Protein AF-A0A1Q7R2K8-F1 (afdb_monomer_lite)

Foldseek 3Di:
DDPPPPDPPWQLPAAKWWFAEFEAADADWDKDWDFCLQFKTKMKHWTQDPPQKIKIKMWIHHNNRTDIWIWTKGDPPPPQKMKIWTFDPPPHTDIDIWIWHDDPQWIKTCDDSGPRTRITTIHGDHPPDDHDRTHMYTYDYD

Structure (mmCIF, N/CA/C/O backbone):
data_AF-A0A1Q7R2K8-F1
#
_entry.id   AF-A0A1Q7R2K8-F1
#
loop_
_atom_site.group_PDB
_atom_site.id
_atom_site.type_symbol
_atom_site.label_atom_id
_atom_site.label_alt_id
_atom_site.label_comp_id
_atom_site.label_asym_id
_atom_site.label_entity_id
_atom_site.label_seq_id
_atom_site.pdbx_PDB_ins_code
_atom_site.Cartn_x
_atom_site.Cartn_y
_atom_site.Cartn_z
_atom_site.occupancy
_atom_site.B_iso_or_equiv
_atom_site.auth_seq_id
_atom_site.auth_comp_id
_atom_site.auth_asym_id
_atom_site.auth_atom_id
_atom_site.pdbx_PDB_model_num
ATOM 1 N N . MET A 1 1 ? -26.546 -3.643 36.847 1.00 35.31 1 MET A N 1
ATOM 2 C CA . MET A 1 1 ? -26.047 -2.825 35.722 1.00 35.31 1 MET A CA 1
ATOM 3 C C . MET A 1 1 ? -24.576 -3.141 35.543 1.00 35.31 1 MET A C 1
ATOM 5 O O . MET A 1 1 ? -23.770 -2.696 36.346 1.00 35.31 1 MET A O 1
ATOM 9 N N . THR A 1 2 ? -24.241 -3.974 34.563 1.00 35.97 2 THR A N 1
ATOM 10 C CA . THR A 1 2 ? -22.846 -4.291 34.239 1.00 35.97 2 THR A CA 1
ATOM 11 C C . THR A 1 2 ? -22.416 -3.350 33.127 1.00 35.97 2 THR A C 1
ATOM 13 O O . THR A 1 2 ? -22.923 -3.440 32.012 1.00 35.97 2 THR A O 1
ATOM 16 N N . PHE A 1 3 ? -21.529 -2.410 33.443 1.00 39.72 3 PHE A N 1
ATOM 17 C CA . PHE A 1 3 ? -20.852 -1.601 32.438 1.00 39.72 3 PHE A CA 1
ATOM 18 C C . PHE A 1 3 ? -19.839 -2.499 31.723 1.00 39.72 3 PHE A C 1
ATOM 20 O O . PHE A 1 3 ? -18.772 -2.788 32.259 1.00 39.72 3 PHE A O 1
ATOM 27 N N . CYS A 1 4 ? -20.177 -2.973 30.523 1.00 42.38 4 CYS A N 1
ATOM 28 C CA . CYS A 1 4 ? -19.186 -3.550 29.625 1.00 42.38 4 CYS A CA 1
ATOM 29 C C . CYS A 1 4 ? -18.298 -2.408 29.129 1.00 42.38 4 CYS A C 1
ATOM 31 O O . CYS A 1 4 ? -18.687 -1.628 28.262 1.00 42.38 4 CYS A O 1
ATOM 33 N N . TRP A 1 5 ? -17.116 -2.295 29.729 1.00 39.66 5 TRP A N 1
ATOM 34 C CA . TRP A 1 5 ? -16.029 -1.446 29.266 1.00 39.66 5 TRP A CA 1
ATOM 35 C C . TRP A 1 5 ? -15.586 -1.969 27.898 1.00 39.66 5 TRP A C 1
ATOM 37 O O . TRP A 1 5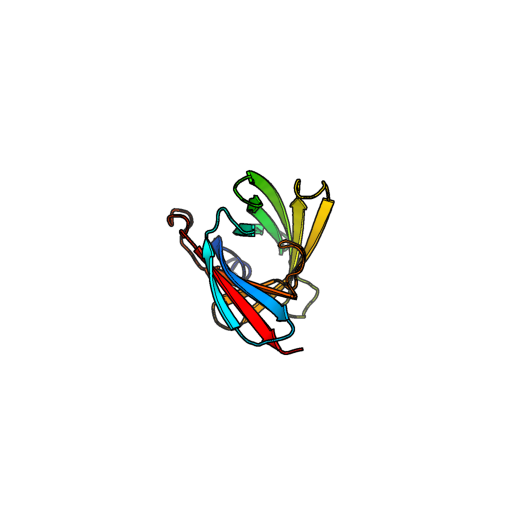 ? -14.758 -2.873 27.798 1.00 39.66 5 TRP A O 1
ATOM 47 N N . GLY A 1 6 ? -16.200 -1.459 26.831 1.00 37.06 6 GLY A N 1
ATOM 48 C CA . GLY A 1 6 ? -15.714 -1.669 25.479 1.00 37.06 6 GLY A CA 1
ATOM 49 C C . GLY A 1 6 ? -14.345 -1.017 25.388 1.00 37.06 6 GLY A C 1
ATOM 50 O O . GLY A 1 6 ? -14.244 0.1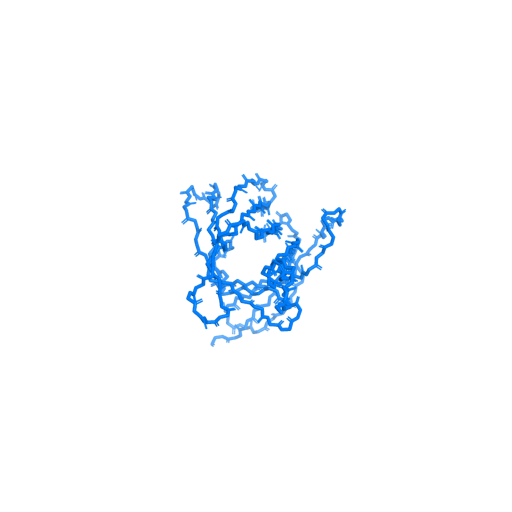95 25.208 1.00 37.06 6 GLY A O 1
ATOM 51 N N . ALA A 1 7 ? -13.282 -1.801 25.565 1.00 45.00 7 ALA A N 1
ATOM 52 C CA . ALA A 1 7 ? -11.983 -1.413 25.052 1.00 45.00 7 ALA A CA 1
ATOM 53 C C . ALA A 1 7 ? -12.216 -0.987 23.599 1.00 45.00 7 ALA A C 1
ATOM 55 O O . ALA A 1 7 ? -12.815 -1.750 22.840 1.00 45.00 7 ALA A O 1
ATOM 56 N N . LEU A 1 8 ? -11.808 0.230 23.226 1.00 50.06 8 LEU A N 1
ATOM 57 C CA . LEU A 1 8 ? -11.702 0.605 21.821 1.00 50.06 8 LEU A CA 1
ATOM 58 C C . LEU A 1 8 ? -10.680 -0.349 21.191 1.00 50.06 8 LEU A C 1
ATOM 60 O O . LEU A 1 8 ? -9.487 -0.057 21.148 1.00 50.06 8 LEU A O 1
ATOM 64 N N . GLN A 1 9 ? -11.127 -1.533 20.780 1.00 60.94 9 GLN A N 1
ATOM 65 C CA . GLN A 1 9 ? -10.370 -2.394 19.896 1.00 60.94 9 GLN A CA 1
ATOM 66 C C . GLN A 1 9 ? -10.303 -1.613 18.587 1.00 60.94 9 GLN A C 1
ATOM 68 O O . GLN A 1 9 ? -11.320 -1.429 17.920 1.00 60.94 9 GLN A O 1
ATOM 73 N N . GLY A 1 10 ? -9.130 -1.042 18.300 1.00 72.62 10 GLY A N 1
ATOM 74 C CA . GLY A 1 10 ? -8.880 -0.323 17.054 1.00 72.62 10 GLY A CA 1
ATOM 75 C C . GLY A 1 10 ? -9.241 -1.186 15.846 1.00 72.62 10 GLY A C 1
ATOM 76 O O . GLY A 1 10 ? -9.353 -2.412 15.956 1.00 72.62 10 GLY A O 1
ATOM 77 N N . ALA A 1 11 ? -9.444 -0.558 14.689 1.00 85.38 11 ALA A N 1
ATOM 78 C CA . ALA A 1 11 ? -9.779 -1.297 13.483 1.00 85.38 11 ALA A CA 1
ATOM 79 C C . ALA A 1 11 ? -8.727 -2.394 13.224 1.00 85.38 11 ALA A C 1
ATOM 81 O O . ALA A 1 11 ? -7.538 -2.172 13.452 1.00 85.38 11 ALA A O 1
ATOM 82 N N . PRO A 1 12 ? -9.117 -3.560 12.682 1.00 91.69 12 PRO A N 1
ATOM 83 C CA . PRO A 1 12 ? -8.184 -4.625 12.307 1.00 91.69 12 PRO A CA 1
ATOM 84 C C . PRO A 1 12 ? -6.997 -4.180 11.432 1.00 91.69 12 PRO A C 1
ATOM 86 O O . PRO A 1 12 ? -5.960 -4.844 11.397 1.00 91.69 12 PRO A O 1
ATOM 89 N N . ILE A 1 13 ? -7.135 -3.057 10.721 1.00 95.06 13 ILE A N 1
ATOM 90 C CA . ILE A 1 13 ? -6.077 -2.475 9.889 1.00 95.06 13 ILE A CA 1
ATOM 91 C C . ILE A 1 13 ? -5.153 -1.507 10.639 1.00 95.06 13 ILE A C 1
ATOM 93 O O . ILE A 1 13 ? -4.185 -1.038 10.049 1.00 95.06 13 ILE A O 1
ATOM 97 N N . ASP A 1 14 ? -5.391 -1.220 11.918 1.00 96.00 14 ASP A N 1
ATOM 98 C CA . ASP A 1 14 ? -4.493 -0.406 12.740 1.00 96.00 14 ASP A CA 1
ATOM 99 C C . ASP A 1 14 ? -3.103 -1.038 12.800 1.00 96.00 14 ASP A C 1
ATOM 101 O O . ASP A 1 14 ? -2.976 -2.260 12.873 1.00 96.00 14 ASP A O 1
ATOM 105 N N . GLY A 1 15 ? -2.057 -0.213 12.800 1.00 96.94 15 GLY A N 1
ATOM 106 C CA . GLY A 1 15 ? -0.656 -0.631 12.840 1.00 96.94 15 GLY A CA 1
ATOM 107 C C . GLY A 1 15 ? 0.145 -0.209 11.610 1.00 96.94 15 GLY A C 1
ATOM 108 O O . GLY A 1 15 ? -0.320 0.567 10.774 1.00 96.94 15 GLY A O 1
ATOM 109 N N . THR A 1 16 ? 1.382 -0.702 11.529 1.00 98.31 16 THR A N 1
ATOM 110 C CA . THR A 1 16 ? 2.305 -0.404 10.429 1.00 98.31 16 THR A CA 1
ATOM 111 C C . THR A 1 16 ? 2.332 -1.556 9.429 1.00 98.31 16 THR A C 1
ATOM 113 O O . THR A 1 16 ? 2.487 -2.723 9.794 1.00 98.31 16 THR A O 1
ATOM 116 N N . TRP A 1 17 ? 2.190 -1.202 8.159 1.00 98.50 17 TRP A N 1
ATOM 117 C CA . TRP A 1 17 ? 2.091 -2.104 7.026 1.00 98.50 17 TRP A CA 1
ATOM 118 C C . TRP A 1 17 ? 3.136 -1.741 5.986 1.00 98.50 17 TRP A C 1
ATOM 120 O O . TRP A 1 17 ? 3.285 -0.578 5.616 1.00 98.50 17 TRP A O 1
ATOM 130 N N . GLU A 1 18 ? 3.843 -2.745 5.498 1.00 98.25 18 GLU A N 1
ATOM 131 C CA . GLU A 1 18 ? 4.929 -2.599 4.542 1.00 98.25 18 GLU A CA 1
ATOM 132 C C . GLU A 1 18 ? 4.632 -3.375 3.266 1.00 98.25 18 GLU A C 1
ATOM 134 O O . GLU A 1 18 ? 4.234 -4.539 3.335 1.00 98.25 18 GLU A O 1
ATOM 139 N N . LEU A 1 19 ? 4.871 -2.750 2.110 1.00 98.31 19 LEU A N 1
ATOM 140 C CA . LEU A 1 19 ? 4.740 -3.398 0.810 1.00 98.31 19 LEU A CA 1
ATOM 141 C C . LEU A 1 19 ? 5.626 -4.645 0.722 1.00 98.31 19 LEU A C 1
ATOM 143 O O . LEU A 1 19 ? 6.845 -4.566 0.855 1.00 98.31 19 LEU A O 1
ATOM 147 N N . ALA A 1 20 ? 4.992 -5.784 0.460 1.00 97.62 20 ALA A N 1
ATOM 148 C CA . ALA A 1 20 ? 5.652 -7.068 0.269 1.00 97.62 20 ALA A CA 1
ATOM 149 C C . ALA A 1 20 ? 5.562 -7.528 -1.189 1.00 97.62 20 ALA A C 1
ATOM 151 O O . ALA A 1 20 ? 6.552 -8.013 -1.745 1.00 97.62 20 ALA A O 1
ATOM 152 N N . ARG A 1 21 ? 4.386 -7.368 -1.816 1.00 98.06 21 ARG A N 1
ATOM 153 C CA . ARG A 1 21 ? 4.155 -7.807 -3.195 1.00 98.06 21 ARG A CA 1
ATOM 154 C C . ARG A 1 21 ? 3.365 -6.800 -4.024 1.00 98.06 21 ARG A C 1
ATOM 156 O O . ARG A 1 21 ? 2.379 -6.237 -3.547 1.00 98.06 21 ARG A O 1
ATOM 163 N N . ILE A 1 22 ? 3.777 -6.638 -5.277 1.00 97.94 22 ILE A N 1
ATOM 164 C CA . ILE A 1 22 ? 3.085 -5.858 -6.309 1.00 97.94 22 ILE A CA 1
ATOM 165 C C . ILE A 1 22 ? 2.504 -6.845 -7.318 1.00 97.94 22 ILE A C 1
ATOM 167 O O . ILE A 1 22 ? 3.249 -7.658 -7.858 1.00 97.94 22 ILE A O 1
ATOM 171 N N . PHE A 1 23 ? 1.198 -6.789 -7.570 1.00 96.88 23 PHE A N 1
ATOM 172 C CA . PHE A 1 23 ? 0.535 -7.661 -8.542 1.00 96.88 23 PHE A CA 1
ATOM 173 C C . PHE A 1 23 ? 0.260 -6.894 -9.824 1.00 96.88 23 PHE A C 1
ATOM 175 O O . PHE A 1 23 ? -0.267 -5.780 -9.772 1.00 96.88 23 PHE A O 1
ATOM 182 N N . ARG A 1 24 ? 0.608 -7.499 -10.957 1.00 95.25 24 ARG A N 1
ATOM 183 C CA . ARG A 1 24 ? 0.400 -6.946 -12.296 1.00 95.25 24 ARG A CA 1
ATOM 184 C C . ARG A 1 24 ? -0.083 -8.030 -13.247 1.00 95.25 24 ARG A C 1
ATOM 186 O O . ARG A 1 24 ? 0.259 -9.200 -13.092 1.00 95.25 24 ARG A O 1
ATOM 193 N N . SER A 1 25 ? -0.800 -7.626 -14.279 1.00 92.75 25 SER A N 1
ATOM 194 C CA . SER A 1 25 ? -1.164 -8.467 -15.408 1.00 92.75 25 SER A CA 1
ATOM 195 C C . SER A 1 25 ? -0.147 -8.292 -16.535 1.00 92.75 25 SER A C 1
ATOM 197 O O . SER A 1 25 ? 0.344 -7.194 -16.796 1.00 92.75 25 SER A O 1
ATOM 199 N N . GLY A 1 26 ? 0.208 -9.389 -17.199 1.00 91.50 26 GLY A N 1
ATOM 200 C CA . GLY A 1 26 ? 1.207 -9.389 -18.263 1.00 91.50 26 GLY A CA 1
ATOM 201 C C . GLY A 1 26 ? 1.075 -10.594 -19.193 1.00 91.50 26 GLY A C 1
ATOM 202 O O . GLY A 1 26 ? 0.236 -11.463 -18.965 1.00 91.50 26 GLY A O 1
ATOM 203 N N . PRO A 1 27 ? 1.889 -10.662 -20.261 1.00 90.25 27 PRO A N 1
ATOM 204 C CA . PRO A 1 27 ? 1.788 -11.724 -21.265 1.00 90.25 27 PRO A CA 1
ATOM 205 C C . PRO A 1 27 ? 2.263 -13.090 -20.750 1.00 90.25 27 PRO A C 1
ATOM 207 O O . PRO A 1 27 ? 1.797 -14.123 -21.219 1.00 90.25 27 PRO A O 1
ATOM 210 N N . THR A 1 28 ? 3.172 -13.099 -19.774 1.00 91.81 28 THR A N 1
ATOM 211 C CA . THR A 1 28 ? 3.762 -14.319 -19.217 1.00 91.81 28 THR A CA 1
ATOM 212 C C . THR A 1 28 ? 3.737 -14.234 -17.701 1.00 91.81 28 THR A C 1
ATOM 214 O O . THR A 1 28 ? 4.153 -13.224 -17.132 1.00 91.81 28 THR A O 1
ATOM 217 N N . ALA A 1 29 ? 3.270 -15.297 -17.043 1.00 95.00 29 ALA A N 1
ATOM 218 C CA . ALA A 1 29 ? 3.303 -15.370 -15.591 1.00 95.00 29 ALA A CA 1
ATOM 219 C C . ALA A 1 29 ? 4.752 -15.438 -15.088 1.00 95.00 29 ALA A C 1
ATOM 221 O O . ALA A 1 29 ? 5.544 -16.257 -15.555 1.00 95.00 29 ALA A O 1
ATOM 222 N N . ALA A 1 30 ? 5.091 -14.587 -14.126 1.00 96.06 30 ALA A N 1
ATOM 223 C CA . ALA A 1 30 ? 6.421 -14.527 -13.538 1.00 96.06 30 ALA A CA 1
ATOM 224 C C . ALA A 1 30 ? 6.355 -13.988 -12.109 1.00 96.06 30 ALA A C 1
ATOM 226 O O . ALA A 1 30 ? 5.419 -13.296 -11.715 1.00 96.06 30 ALA A O 1
ATOM 227 N N . SER A 1 31 ? 7.368 -14.285 -11.305 1.00 96.94 31 SER A N 1
ATOM 228 C CA . SER A 1 31 ? 7.552 -13.645 -10.006 1.00 96.94 31 SER A CA 1
ATOM 229 C C . SER A 1 31 ? 9.027 -13.423 -9.771 1.00 96.94 31 SER A C 1
ATOM 231 O O . SER A 1 31 ? 9.819 -14.351 -9.923 1.00 96.94 31 SER A O 1
ATOM 233 N N . HIS A 1 32 ? 9.401 -12.193 -9.446 1.00 96.38 32 HIS A N 1
ATOM 234 C CA . HIS A 1 32 ? 10.801 -11.834 -9.288 1.00 96.38 32 HIS A CA 1
ATOM 235 C C . HIS A 1 32 ? 10.975 -10.705 -8.264 1.00 96.38 32 HIS A C 1
ATOM 237 O O . HIS A 1 32 ? 10.078 -9.875 -8.091 1.00 96.38 32 HIS A O 1
ATOM 243 N N . PRO A 1 33 ? 12.106 -10.676 -7.541 1.00 97.38 33 PRO A N 1
ATOM 244 C CA . PRO A 1 33 ? 12.431 -9.562 -6.668 1.00 97.38 33 PRO A CA 1
ATOM 245 C C . PRO A 1 33 ? 12.813 -8.331 -7.496 1.00 97.38 33 PRO A C 1
ATOM 247 O O . PRO A 1 33 ? 13.554 -8.431 -8.473 1.00 97.38 33 PRO A O 1
ATOM 250 N N . VAL A 1 34 ? 12.346 -7.163 -7.065 1.00 95.88 34 VAL A N 1
ATOM 251 C CA . VAL A 1 34 ? 12.658 -5.864 -7.663 1.00 95.88 34 VAL A CA 1
ATOM 252 C C . VAL A 1 34 ? 13.233 -4.950 -6.578 1.00 95.88 34 VAL A C 1
ATOM 254 O O . VAL A 1 34 ? 12.603 -4.802 -5.524 1.00 95.88 34 VAL A O 1
ATOM 257 N N . PRO A 1 35 ? 14.416 -4.341 -6.785 1.00 95.56 35 PRO A N 1
ATOM 258 C CA . PRO A 1 35 ? 14.987 -3.382 -5.843 1.00 95.56 35 PRO A CA 1
ATOM 259 C C . PRO A 1 35 ? 14.030 -2.225 -5.538 1.00 95.56 35 PRO A C 1
ATOM 261 O O . PRO A 1 35 ? 13.394 -1.688 -6.445 1.00 95.56 35 PRO A O 1
ATOM 264 N N . ILE A 1 36 ? 13.948 -1.800 -4.272 1.00 93.25 36 ILE A N 1
ATOM 265 C CA . ILE A 1 36 ? 13.005 -0.736 -3.870 1.00 93.25 36 ILE A CA 1
ATOM 266 C C . ILE A 1 36 ? 13.277 0.609 -4.552 1.00 93.25 36 ILE A C 1
ATOM 268 O O . ILE A 1 36 ? 12.353 1.396 -4.741 1.00 93.25 36 ILE A O 1
ATOM 272 N N . ASP A 1 37 ? 14.523 0.867 -4.949 1.00 90.56 37 ASP A N 1
ATOM 273 C CA . ASP A 1 37 ? 14.911 2.118 -5.600 1.00 90.56 37 ASP A CA 1
ATOM 274 C C . ASP A 1 37 ? 14.625 2.104 -7.114 1.0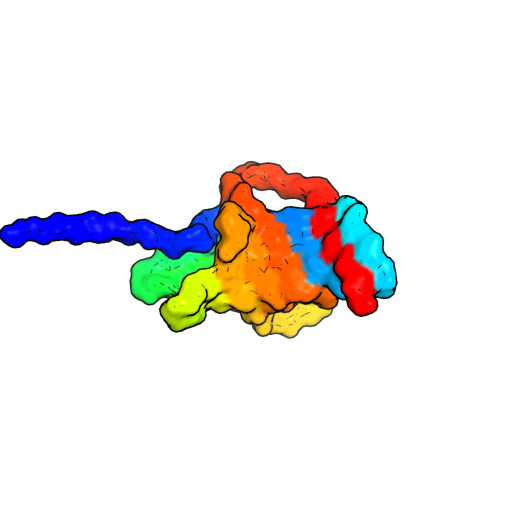0 90.56 37 ASP A C 1
ATOM 276 O O . ASP A 1 37 ? 14.598 3.158 -7.743 1.00 90.56 37 ASP A O 1
ATOM 280 N N . SER A 1 38 ? 14.344 0.934 -7.702 1.00 91.25 38 SER A N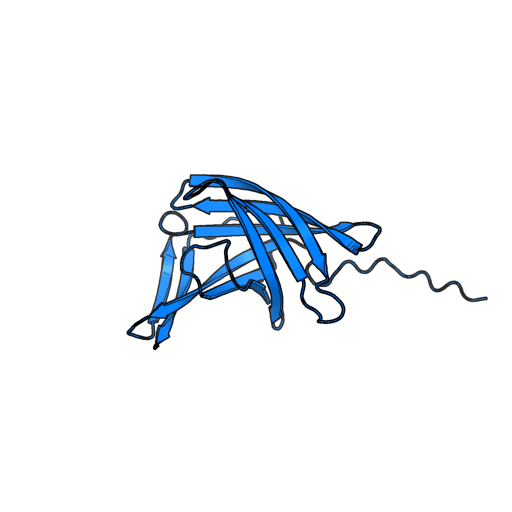 1
ATOM 281 C CA . SER A 1 38 ? 13.954 0.786 -9.113 1.00 91.25 38 SER A CA 1
ATOM 282 C C . SER A 1 38 ? 12.454 0.543 -9.305 1.00 91.25 38 SER A C 1
ATOM 284 O O . SER A 1 38 ? 12.027 0.191 -10.400 1.00 91.25 38 SER A O 1
ATOM 286 N N . THR A 1 39 ? 11.651 0.680 -8.250 1.00 94.25 39 THR A N 1
ATOM 287 C CA . THR A 1 39 ? 10.195 0.500 -8.286 1.00 94.25 39 THR A CA 1
ATOM 288 C C . THR A 1 39 ? 9.513 1.470 -7.324 1.00 94.25 39 THR A C 1
ATOM 290 O O . THR A 1 39 ? 10.138 2.394 -6.796 1.00 94.25 39 THR A O 1
ATOM 293 N N . VAL A 1 40 ? 8.212 1.286 -7.113 1.00 95.75 40 VAL A N 1
ATOM 294 C CA . VAL A 1 40 ? 7.479 1.987 -6.066 1.00 95.75 40 VAL A CA 1
ATOM 295 C C . VAL A 1 40 ? 7.444 1.134 -4.806 1.00 95.75 40 VAL A C 1
ATOM 297 O O . VAL A 1 40 ? 6.847 0.060 -4.786 1.00 95.75 40 VAL A O 1
ATOM 300 N N . TYR A 1 41 ? 8.042 1.646 -3.736 1.00 96.81 41 TYR A N 1
ATOM 301 C CA . TYR A 1 41 ? 7.924 1.092 -2.391 1.00 96.81 41 TYR A CA 1
ATOM 302 C C . TYR A 1 41 ? 6.965 1.938 -1.558 1.00 96.81 41 TYR A C 1
ATOM 304 O O . TYR A 1 41 ? 6.939 3.159 -1.705 1.00 96.81 41 TYR A O 1
ATOM 312 N N . LEU A 1 42 ? 6.208 1.317 -0.650 1.00 96.75 42 LEU A N 1
ATOM 313 C CA . LEU A 1 42 ? 5.442 2.057 0.347 1.00 96.75 42 LEU A CA 1
ATOM 314 C C . LEU A 1 42 ? 5.383 1.360 1.705 1.00 96.75 42 LEU A C 1
ATOM 316 O O . LEU A 1 42 ? 5.388 0.132 1.813 1.00 96.75 42 LEU A O 1
ATOM 320 N N . ARG A 1 43 ? 5.271 2.187 2.741 1.00 97.94 43 ARG A N 1
ATOM 321 C CA . ARG A 1 43 ? 4.949 1.813 4.113 1.00 97.94 43 ARG A CA 1
ATOM 322 C C . ARG A 1 43 ? 3.897 2.776 4.634 1.00 97.94 43 ARG A C 1
ATOM 324 O O . ARG A 1 43 ? 4.030 3.987 4.478 1.00 97.94 43 ARG A O 1
ATOM 331 N N . LEU A 1 44 ? 2.867 2.245 5.272 1.00 97.50 44 LEU A N 1
ATOM 332 C CA . LEU A 1 44 ? 1.819 3.047 5.883 1.00 97.50 44 LEU A CA 1
ATOM 333 C C . LEU A 1 44 ? 1.638 2.685 7.351 1.00 97.50 44 LEU A C 1
ATOM 335 O O . LEU A 1 44 ? 1.766 1.526 7.732 1.00 97.50 44 LEU A O 1
ATOM 339 N N . THR A 1 45 ? 1.334 3.680 8.176 1.00 97.88 45 THR A N 1
ATOM 340 C CA . THR A 1 45 ? 0.943 3.486 9.575 1.00 97.88 45 THR A CA 1
ATOM 341 C C . THR A 1 45 ? -0.461 4.022 9.754 1.00 97.88 45 THR A C 1
ATOM 343 O O . THR A 1 45 ? -0.712 5.177 9.416 1.00 97.88 45 THR A O 1
ATOM 346 N N . LEU A 1 46 ? -1.350 3.195 10.292 1.00 97.69 46 LEU A N 1
ATOM 347 C CA . LEU A 1 46 ? -2.764 3.491 10.484 1.00 97.69 46 LEU A CA 1
ATOM 348 C C . LEU A 1 46 ? -3.126 3.436 11.961 1.00 97.69 46 LEU A C 1
ATOM 350 O O . LEU A 1 46 ? -2.607 2.606 12.712 1.00 97.69 46 LEU A O 1
ATOM 354 N N . LYS A 1 47 ? -4.033 4.317 12.364 1.00 96.75 47 LYS A N 1
ATOM 355 C CA . LYS A 1 47 ? -4.577 4.359 13.712 1.00 96.75 47 LYS A CA 1
ATOM 356 C C . LYS A 1 47 ? -6.032 4.793 13.674 1.00 96.75 47 LYS A C 1
ATOM 358 O O . LYS A 1 47 ? -6.348 5.860 13.146 1.00 96.75 47 LYS A O 1
ATOM 363 N N . THR A 1 48 ? -6.891 4.000 14.296 1.00 94.81 48 THR A N 1
ATOM 364 C CA . THR A 1 48 ? -8.287 4.355 14.510 1.00 94.81 48 THR A CA 1
ATOM 365 C C . THR A 1 48 ? -8.383 5.443 15.567 1.00 94.81 48 THR A C 1
ATOM 367 O O . THR A 1 48 ? -7.753 5.388 16.628 1.00 94.81 48 THR A O 1
ATOM 370 N N . MET A 1 49 ? -9.170 6.460 15.253 1.00 92.94 49 MET A N 1
ATOM 371 C CA . MET A 1 49 ? -9.401 7.625 16.087 1.00 92.94 49 MET A CA 1
ATOM 372 C C . MET A 1 49 ? -10.828 7.585 16.658 1.00 92.94 49 MET A C 1
ATOM 374 O O . MET A 1 49 ? -11.677 6.837 16.162 1.00 92.94 49 MET A O 1
ATOM 378 N N . PRO A 1 50 ? -11.131 8.376 17.705 1.00 87.00 50 PRO A N 1
ATOM 379 C CA . PRO A 1 50 ? -12.497 8.496 18.207 1.00 87.00 50 PRO A CA 1
ATOM 380 C C . PRO A 1 50 ? -13.464 8.915 17.092 1.00 87.00 50 PRO A C 1
ATOM 382 O O . PRO A 1 50 ? -13.180 9.857 16.353 1.00 87.00 50 PRO A O 1
ATOM 385 N N . GLY A 1 51 ? -14.600 8.223 16.981 1.00 82.75 51 GLY A N 1
ATOM 386 C CA . GLY A 1 51 ? -15.553 8.417 15.882 1.00 82.75 51 GLY A CA 1
ATOM 387 C C . GLY A 1 51 ? -15.274 7.568 14.636 1.00 82.75 51 GLY A C 1
ATOM 388 O O . GLY A 1 51 ? -15.767 7.905 13.568 1.00 82.75 51 GLY A O 1
ATOM 389 N N . GLU A 1 52 ? -14.480 6.498 14.765 1.00 83.44 52 GLU A N 1
ATOM 390 C CA . GLU A 1 52 ? -14.235 5.455 13.746 1.00 83.44 52 GLU A CA 1
ATOM 391 C C . GLU A 1 52 ? -13.529 5.911 12.456 1.00 83.44 52 GLU A C 1
ATOM 393 O O . GLU A 1 52 ? -13.288 5.102 11.557 1.00 83.44 52 GLU A O 1
ATOM 398 N N . TRP A 1 53 ? -13.128 7.180 12.361 1.00 89.81 53 TRP A N 1
ATOM 399 C CA . TRP A 1 53 ? -12.220 7.628 11.310 1.00 89.81 53 TRP A CA 1
ATOM 400 C C . TRP A 1 53 ? -10.799 7.129 11.591 1.00 89.81 53 TRP A C 1
ATOM 402 O O . TRP A 1 53 ? -10.383 6.967 12.740 1.00 89.81 53 TRP A O 1
ATOM 412 N N . ILE A 1 54 ? -10.039 6.869 10.533 1.00 95.38 54 ILE A N 1
ATOM 413 C CA . ILE A 1 54 ? -8.690 6.316 10.615 1.00 95.38 54 ILE A CA 1
ATOM 414 C C . ILE A 1 54 ? -7.712 7.370 10.102 1.00 95.38 54 ILE A C 1
ATOM 416 O O . ILE A 1 54 ? -7.835 7.872 8.985 1.00 95.38 54 ILE A O 1
ATOM 420 N N . ALA A 1 55 ? -6.725 7.700 10.928 1.00 96.75 55 ALA A N 1
ATOM 421 C CA . ALA A 1 55 ? -5.624 8.583 10.574 1.00 96.75 55 ALA A CA 1
ATOM 422 C C . ALA A 1 55 ? -4.381 7.764 10.248 1.00 96.75 55 ALA A C 1
ATOM 424 O O . ALA A 1 55 ? -4.186 6.668 10.780 1.00 96.75 55 ALA A O 1
ATOM 425 N N . GLY A 1 56 ? -3.469 8.330 9.466 1.00 96.69 56 GLY A N 1
ATOM 426 C CA . GLY A 1 56 ? -2.189 7.678 9.271 1.00 96.69 56 GLY A CA 1
ATOM 427 C C . GLY A 1 56 ? -1.117 8.516 8.605 1.00 96.69 56 GLY A C 1
ATOM 428 O O . GLY A 1 56 ? -1.256 9.720 8.379 1.00 96.69 56 GLY A O 1
ATOM 429 N N . ARG A 1 57 ? -0.018 7.838 8.293 1.00 97.69 57 ARG A N 1
ATOM 430 C CA . ARG A 1 57 ? 1.101 8.375 7.521 1.00 97.69 57 ARG A CA 1
ATOM 431 C C . ARG A 1 57 ? 1.462 7.393 6.424 1.00 97.69 57 ARG A C 1
ATOM 433 O O . ARG A 1 57 ? 1.520 6.194 6.685 1.00 97.69 57 ARG A O 1
ATOM 440 N N . LEU A 1 58 ? 1.733 7.919 5.241 1.00 97.56 58 LEU A N 1
ATOM 441 C CA . LEU A 1 58 ? 2.321 7.207 4.120 1.00 97.56 58 LEU A CA 1
ATOM 442 C C . LEU A 1 58 ? 3.781 7.639 3.993 1.00 97.56 58 LEU A C 1
ATOM 444 O O . LEU A 1 58 ? 4.083 8.831 3.959 1.00 97.56 58 LEU A O 1
ATOM 448 N N . TYR A 1 59 ? 4.672 6.664 3.903 1.00 96.94 59 TYR A N 1
ATOM 449 C CA . TYR A 1 59 ? 6.001 6.821 3.337 1.00 96.94 59 TYR A CA 1
ATOM 450 C C . TYR A 1 59 ? 6.040 6.044 2.029 1.00 96.94 59 TYR A C 1
ATOM 452 O O . TYR A 1 59 ? 5.673 4.869 1.998 1.00 96.94 59 TYR A O 1
ATOM 460 N N . ARG A 1 60 ? 6.478 6.688 0.954 1.00 96.00 60 ARG A N 1
ATOM 461 C CA . ARG A 1 60 ? 6.590 6.068 -0.362 1.00 96.00 60 ARG A CA 1
ATOM 462 C C . ARG A 1 60 ? 7.929 6.449 -0.982 1.00 96.00 60 ARG A C 1
ATOM 464 O O . ARG A 1 60 ? 8.438 7.545 -0.766 1.00 96.00 60 ARG A O 1
ATOM 471 N N . ARG A 1 61 ? 8.528 5.513 -1.714 1.00 96.25 61 ARG A N 1
ATOM 472 C CA . ARG A 1 61 ? 9.646 5.781 -2.620 1.00 96.25 61 ARG A CA 1
ATOM 473 C C . ARG A 1 61 ? 9.157 5.547 -4.030 1.00 96.25 61 ARG A C 1
ATOM 475 O O . ARG A 1 61 ? 8.760 4.432 -4.345 1.00 96.25 61 ARG A O 1
ATOM 482 N N . TYR A 1 62 ? 9.191 6.576 -4.859 1.00 94.94 62 TYR A N 1
ATOM 483 C CA . TYR A 1 62 ? 8.879 6.494 -6.275 1.00 94.94 62 TYR A CA 1
ATOM 484 C C . TYR A 1 62 ? 10.184 6.478 -7.071 1.00 94.94 62 TYR A C 1
ATOM 486 O O . TYR A 1 62 ? 10.781 7.534 -7.284 1.00 94.94 62 TYR A O 1
ATOM 494 N N . TYR A 1 63 ? 10.657 5.292 -7.471 1.00 94.12 63 TYR A N 1
ATOM 495 C CA . TYR A 1 63 ? 11.938 5.125 -8.176 1.00 94.12 63 TYR A CA 1
ATOM 496 C C . TYR A 1 63 ? 13.090 5.859 -7.459 1.00 94.12 63 TYR A C 1
ATOM 498 O O . TYR A 1 63 ? 13.754 6.733 -8.018 1.00 94.12 63 TYR A O 1
ATOM 506 N N . GLY A 1 64 ? 13.236 5.580 -6.158 1.00 92.44 64 GLY A N 1
ATOM 507 C CA . GLY A 1 64 ? 14.246 6.186 -5.281 1.00 92.44 64 GLY A CA 1
ATOM 508 C C . GLY A 1 64 ? 13.906 7.584 -4.745 1.00 92.44 64 GLY A C 1
ATOM 509 O O . GLY A 1 64 ? 14.565 8.051 -3.818 1.00 92.44 64 GLY A O 1
ATOM 510 N N . LYS A 1 65 ? 12.866 8.256 -5.257 1.00 94.56 65 LYS A N 1
ATOM 511 C CA . LYS A 1 65 ? 12.431 9.564 -4.740 1.00 94.56 65 LYS A CA 1
ATOM 512 C C . LYS A 1 65 ? 11.503 9.393 -3.549 1.00 94.56 65 LYS A C 1
ATOM 514 O O . LYS A 1 65 ? 10.435 8.803 -3.682 1.00 94.56 65 LYS A O 1
ATOM 519 N N . GLU A 1 66 ? 11.899 9.911 -2.393 1.00 94.38 66 GLU A N 1
ATOM 520 C CA . GLU A 1 66 ? 11.068 9.845 -1.192 1.00 94.38 66 GLU A CA 1
ATOM 521 C C . GLU A 1 66 ? 9.897 10.831 -1.257 1.00 94.38 66 GLU A C 1
ATOM 523 O O . GLU A 1 66 ? 10.067 11.994 -1.617 1.00 94.38 66 GLU A O 1
ATOM 528 N N . GLU A 1 67 ? 8.725 10.378 -0.826 1.00 95.50 67 GLU A N 1
ATOM 529 C CA . GLU A 1 67 ? 7.565 11.220 -0.554 1.00 95.50 67 GLU A CA 1
ATOM 530 C C . GLU A 1 67 ? 6.882 10.768 0.744 1.00 95.50 67 GLU A C 1
ATOM 532 O O . GLU A 1 67 ? 6.916 9.593 1.139 1.00 95.50 67 GLU A O 1
ATOM 537 N N . ARG A 1 68 ? 6.290 11.730 1.453 1.00 96.81 68 ARG A N 1
ATOM 538 C CA . ARG A 1 68 ? 5.595 11.500 2.721 1.00 96.81 68 ARG A CA 1
ATOM 539 C C . ARG A 1 68 ? 4.284 12.252 2.708 1.00 96.81 68 ARG A C 1
ATOM 541 O O . ARG A 1 68 ? 4.276 13.457 2.481 1.00 96.81 68 ARG A O 1
ATOM 548 N N . SER A 1 69 ? 3.199 11.571 3.045 1.00 96.44 69 SER A N 1
ATOM 549 C CA . SER A 1 69 ? 1.885 12.201 3.108 1.00 96.44 69 SER A CA 1
ATOM 550 C C . SER A 1 69 ? 1.062 11.713 4.289 1.00 96.44 69 SER A C 1
ATOM 552 O O . SER A 1 69 ? 1.368 10.714 4.951 1.00 96.44 69 SER A O 1
ATOM 554 N N . LYS A 1 70 ? 0.031 12.490 4.621 1.00 97.69 70 LYS A N 1
ATOM 555 C CA . LYS A 1 70 ? -0.967 12.088 5.609 1.00 97.69 70 LYS A CA 1
ATOM 556 C C . LYS A 1 70 ? -1.938 11.116 4.955 1.00 97.69 70 LYS A C 1
ATOM 558 O O . LYS A 1 70 ? -2.265 11.261 3.781 1.00 97.69 70 LYS A O 1
ATOM 563 N N . ILE A 1 71 ? -2.398 10.155 5.744 1.00 97.69 71 ILE A N 1
ATOM 564 C CA . ILE A 1 71 ? -3.478 9.258 5.355 1.00 97.69 71 ILE A CA 1
ATOM 565 C C . ILE A 1 71 ? -4.752 9.677 6.071 1.00 97.69 71 ILE A C 1
ATOM 567 O O . ILE A 1 71 ? -4.750 9.882 7.289 1.00 97.69 71 ILE A O 1
ATOM 571 N N . GLU A 1 72 ? -5.832 9.708 5.305 1.00 96.88 72 GLU A N 1
ATOM 572 C CA . GLU A 1 72 ? -7.200 9.720 5.803 1.00 96.88 72 GLU A CA 1
ATOM 573 C C . GLU A 1 72 ? -7.887 8.446 5.328 1.00 96.88 72 GLU A C 1
ATOM 575 O O . GLU A 1 72 ? -7.853 8.107 4.144 1.00 96.88 72 GLU A O 1
ATOM 580 N N . ALA A 1 73 ? -8.488 7.711 6.252 1.00 96.06 73 ALA A N 1
ATOM 581 C CA . ALA A 1 73 ? -9.128 6.448 5.956 1.00 96.06 73 ALA A CA 1
ATOM 582 C C . ALA A 1 73 ? -10.402 6.256 6.781 1.00 96.06 73 ALA A C 1
ATOM 584 O O . ALA A 1 73 ? -10.649 6.940 7.774 1.00 96.06 73 ALA A O 1
ATOM 585 N N . GLY A 1 74 ? -11.221 5.301 6.362 1.00 94.62 74 GLY A N 1
ATOM 586 C CA . GLY A 1 74 ? -12.433 4.939 7.081 1.00 94.62 74 GLY A CA 1
ATOM 587 C C . GLY A 1 74 ? -13.059 3.656 6.548 1.00 94.62 74 GLY A C 1
ATOM 588 O O . GLY A 1 74 ? -12.687 3.189 5.463 1.00 94.62 74 GLY A O 1
ATOM 589 N N . PRO A 1 75 ? -13.995 3.065 7.304 1.00 93.50 75 PRO A N 1
ATOM 590 C CA . PRO A 1 75 ? -14.710 1.873 6.877 1.00 93.50 75 PRO A CA 1
ATOM 591 C C . PRO A 1 75 ? -15.574 2.164 5.643 1.00 93.50 75 PRO A C 1
ATOM 593 O O . PRO A 1 75 ? -16.274 3.173 5.560 1.00 93.50 75 PRO A O 1
ATOM 596 N N . LEU A 1 76 ? -15.562 1.243 4.680 1.00 90.38 76 LEU A N 1
ATOM 597 C CA . LEU A 1 76 ? -16.462 1.261 3.531 1.00 90.38 76 LEU A CA 1
ATOM 598 C C . LEU A 1 76 ? -17.770 0.558 3.917 1.00 90.38 76 LEU A C 1
ATOM 600 O O . LEU A 1 76 ? -17.980 -0.625 3.628 1.00 90.38 76 LEU A O 1
ATOM 604 N N . GLY A 1 77 ? -18.641 1.282 4.619 1.00 85.56 77 GLY A N 1
ATOM 605 C CA . GLY A 1 77 ? -19.888 0.731 5.150 1.00 85.56 77 GLY A CA 1
ATOM 606 C C . GLY A 1 77 ? -19.644 -0.492 6.046 1.00 85.56 77 GLY A C 1
ATOM 607 O O . GLY A 1 77 ? -18.677 -0.541 6.798 1.00 85.56 77 GLY A O 1
ATOM 608 N N . ARG A 1 78 ? -20.506 -1.513 5.947 1.00 82.69 78 ARG A N 1
ATOM 609 C CA . ARG A 1 78 ? -20.408 -2.767 6.730 1.00 82.69 78 ARG A CA 1
ATOM 610 C C . ARG A 1 78 ? -19.775 -3.926 5.948 1.00 82.69 78 ARG A C 1
ATOM 612 O O . ARG A 1 78 ? -20.149 -5.077 6.130 1.00 82.69 78 ARG A O 1
ATOM 619 N N . THR A 1 79 ? -18.849 -3.625 5.039 1.00 87.44 79 THR A N 1
ATOM 620 C CA . THR A 1 79 ? -18.285 -4.617 4.100 1.00 87.44 79 THR A CA 1
ATOM 621 C C . THR A 1 79 ? -17.023 -5.320 4.607 1.00 87.44 79 THR A C 1
ATOM 623 O O . THR A 1 79 ? -16.508 -6.208 3.932 1.00 87.44 79 THR A O 1
ATOM 626 N N . GLY A 1 80 ? -16.477 -4.895 5.753 1.00 88.19 80 GLY A N 1
ATOM 627 C CA . GLY A 1 80 ? -15.145 -5.316 6.207 1.00 88.19 80 GLY A CA 1
ATOM 628 C C . GLY A 1 80 ? -13.997 -4.745 5.361 1.00 88.19 80 GLY A C 1
ATOM 629 O O . GLY A 1 80 ? -12.852 -5.170 5.505 1.00 88.19 80 GLY A O 1
ATOM 630 N N . ARG A 1 81 ? -14.299 -3.791 4.472 1.00 94.81 81 ARG A N 1
ATOM 631 C CA . ARG A 1 81 ? -13.330 -3.060 3.652 1.00 94.81 81 ARG A CA 1
ATOM 632 C C . ARG A 1 81 ? -13.197 -1.625 4.141 1.00 94.81 81 ARG A C 1
ATOM 634 O O . ARG A 1 81 ? -14.057 -1.115 4.855 1.00 94.81 81 ARG A O 1
ATOM 641 N N . TYR A 1 82 ? -12.142 -0.969 3.695 1.00 96.12 82 TYR A N 1
ATOM 642 C CA . TYR A 1 82 ? -11.795 0.400 4.045 1.00 96.12 82 TYR A CA 1
ATOM 643 C C . TYR A 1 82 ? -11.477 1.183 2.779 1.00 96.12 82 TYR A C 1
ATOM 645 O O . TYR A 1 82 ? -11.082 0.601 1.770 1.00 96.12 82 TYR A O 1
ATOM 653 N N . ILE A 1 83 ? -11.623 2.500 2.834 1.00 96.12 83 ILE A N 1
ATOM 654 C CA . ILE A 1 83 ? -11.036 3.403 1.845 1.00 96.12 83 ILE A CA 1
ATOM 655 C C . ILE A 1 83 ? -9.855 4.096 2.508 1.00 96.12 83 ILE A C 1
ATOM 657 O O . ILE A 1 83 ? -9.999 4.621 3.608 1.00 96.12 83 ILE A O 1
ATOM 661 N N . ILE A 1 84 ? -8.704 4.090 1.841 1.00 97.31 84 ILE A N 1
ATOM 662 C CA . ILE A 1 84 ? -7.486 4.772 2.277 1.00 97.31 84 ILE A CA 1
ATOM 663 C C . ILE A 1 84 ? -7.146 5.836 1.240 1.00 97.31 84 ILE A C 1
ATOM 665 O O . ILE A 1 84 ? -6.946 5.520 0.066 1.00 97.31 84 ILE A O 1
ATOM 669 N N . GLY A 1 85 ? -7.104 7.092 1.673 1.00 97.56 85 GLY A N 1
ATOM 670 C CA . GLY A 1 85 ? -6.739 8.250 0.870 1.00 97.56 85 GLY A CA 1
ATOM 671 C C . GLY A 1 85 ? -5.391 8.832 1.282 1.00 97.56 85 GLY A C 1
ATOM 672 O O . GLY A 1 85 ? -5.079 8.886 2.470 1.00 97.56 85 GLY A O 1
ATOM 673 N N . ALA A 1 86 ? -4.610 9.276 0.300 1.00 97.56 86 ALA A N 1
ATOM 674 C CA . ALA A 1 86 ? -3.364 10.005 0.503 1.00 97.56 86 ALA A CA 1
ATOM 675 C C . ALA A 1 86 ? -3.091 10.932 -0.689 1.00 97.56 86 ALA A C 1
ATOM 677 O O . ALA A 1 86 ? -3.436 10.605 -1.828 1.00 97.56 86 ALA A O 1
ATOM 678 N N . ASP A 1 87 ? -2.437 12.059 -0.433 1.00 96.81 87 ASP A N 1
ATOM 679 C CA . ASP A 1 87 ? -1.856 12.879 -1.495 1.00 96.81 87 ASP A CA 1
ATOM 680 C C . ASP A 1 87 ? -0.525 12.246 -1.937 1.00 96.81 87 ASP A C 1
ATOM 682 O O . ASP A 1 87 ? 0.260 11.788 -1.099 1.00 96.81 87 ASP A O 1
ATOM 686 N N . LEU A 1 88 ? -0.299 12.170 -3.247 1.00 96.38 88 LEU A N 1
ATOM 687 C CA . LEU A 1 88 ? 0.928 11.665 -3.867 1.00 96.38 88 LEU A CA 1
ATOM 688 C C . LEU A 1 88 ? 1.543 12.773 -4.715 1.00 96.38 88 LEU A C 1
ATOM 690 O O . LEU A 1 88 ? 0.805 13.467 -5.412 1.00 96.38 88 LEU A O 1
ATOM 694 N N . ASP A 1 89 ? 2.868 12.891 -4.711 1.00 95.06 89 ASP A N 1
ATOM 695 C CA . ASP A 1 89 ? 3.598 13.899 -5.489 1.00 95.06 89 ASP A CA 1
ATOM 696 C C . ASP A 1 89 ? 4.064 13.350 -6.845 1.00 95.06 89 ASP A C 1
ATOM 698 O O . ASP A 1 89 ? 4.123 14.084 -7.835 1.00 95.06 89 ASP A O 1
ATOM 702 N N . TYR A 1 90 ? 4.358 12.046 -6.914 1.00 93.44 90 TYR A N 1
ATOM 703 C CA . TYR A 1 90 ? 4.874 11.385 -8.117 1.00 93.44 90 TYR A CA 1
ATOM 704 C C . TYR A 1 90 ? 3.925 10.311 -8.685 1.00 93.44 90 TYR A C 1
ATOM 706 O O . TYR A 1 90 ? 3.248 9.608 -7.924 1.00 93.44 90 TYR A O 1
ATOM 714 N N . PRO A 1 91 ? 3.897 10.099 -10.020 1.00 91.19 91 PRO A N 1
ATOM 715 C CA . PRO A 1 91 ? 4.619 10.849 -11.063 1.00 91.19 91 PRO A CA 1
ATOM 716 C C . PRO A 1 91 ? 4.056 12.251 -11.331 1.00 91.19 91 PRO A C 1
ATOM 718 O O . PRO A 1 91 ? 4.731 13.073 -11.942 1.00 91.19 91 PRO A O 1
ATOM 721 N N . ALA A 1 92 ? 2.836 12.511 -10.874 1.00 92.00 92 ALA A N 1
ATOM 722 C CA . ALA A 1 92 ? 2.190 13.810 -10.892 1.00 92.00 92 ALA A CA 1
ATOM 723 C C . ALA A 1 92 ? 1.364 13.957 -9.614 1.00 92.00 92 ALA A C 1
ATOM 725 O O . ALA A 1 92 ? 0.837 12.959 -9.107 1.00 92.00 92 ALA A O 1
ATOM 726 N N . SER A 1 93 ? 1.241 15.197 -9.135 1.00 94.19 93 SER A N 1
ATOM 727 C CA . SER A 1 93 ? 0.501 15.490 -7.913 1.00 94.19 93 SER A CA 1
ATOM 728 C C . SER A 1 93 ? -0.959 15.069 -8.054 1.00 94.19 93 SER A C 1
ATOM 730 O O . SER A 1 93 ? -1.646 15.478 -8.994 1.00 94.19 93 SER A O 1
ATOM 732 N N . GLN A 1 94 ? -1.432 14.227 -7.139 1.00 95.31 94 GLN A N 1
ATOM 733 C CA . GLN A 1 94 ? -2.790 13.699 -7.181 1.00 95.31 94 GLN A CA 1
ATOM 734 C C . GLN A 1 94 ? -3.299 13.288 -5.802 1.00 95.31 94 GLN A C 1
ATOM 736 O O . GLN A 1 94 ? -2.534 12.900 -4.920 1.00 95.31 94 GLN A O 1
ATOM 741 N N . LYS A 1 95 ? -4.627 13.283 -5.662 1.00 95.25 95 LYS A N 1
ATOM 742 C CA . LYS A 1 95 ? -5.313 12.673 -4.520 1.00 95.25 95 LYS A CA 1
ATOM 743 C C . LYS A 1 95 ? -5.637 11.222 -4.845 1.00 95.25 95 LYS A C 1
ATOM 745 O O . LYS A 1 95 ? -6.577 10.950 -5.591 1.00 95.25 95 LYS A O 1
ATOM 750 N N . ALA A 1 96 ? -4.877 10.293 -4.285 1.00 96.00 96 ALA A N 1
ATOM 751 C CA . ALA A 1 96 ? -5.092 8.869 -4.486 1.00 96.00 96 ALA A CA 1
ATOM 752 C C . ALA A 1 96 ? -6.048 8.306 -3.429 1.00 96.00 96 ALA A C 1
ATOM 754 O O . ALA A 1 96 ? -5.952 8.637 -2.248 1.00 96.00 96 ALA A O 1
ATOM 755 N N . ARG A 1 97 ? -6.961 7.423 -3.845 1.00 96.44 97 ARG A N 1
ATOM 756 C CA . ARG A 1 97 ? -7.848 6.664 -2.951 1.00 96.44 97 ARG A CA 1
ATOM 757 C C . ARG A 1 97 ? -7.889 5.211 -3.379 1.00 96.44 97 ARG A C 1
ATOM 759 O O . ARG A 1 97 ? -8.177 4.934 -4.537 1.00 96.44 97 ARG A O 1
ATOM 766 N N . THR A 1 98 ? -7.638 4.301 -2.447 1.00 96.12 98 THR A N 1
ATOM 767 C CA . THR A 1 98 ? -7.653 2.856 -2.691 1.00 96.12 98 THR A CA 1
ATOM 768 C C . THR A 1 98 ? -8.619 2.151 -1.750 1.00 96.12 98 THR A C 1
ATOM 770 O O . THR A 1 98 ? -8.764 2.542 -0.590 1.00 96.12 98 THR A O 1
ATOM 773 N N . ALA A 1 99 ? -9.271 1.098 -2.243 1.00 96.25 99 ALA A N 1
ATOM 774 C CA . ALA A 1 99 ? -9.954 0.149 -1.378 1.00 96.25 99 ALA A CA 1
ATOM 775 C C . ALA A 1 99 ? -8.923 -0.746 -0.683 1.00 96.25 99 ALA A C 1
ATOM 777 O O . ALA A 1 99 ? -7.970 -1.204 -1.313 1.00 96.25 99 ALA A O 1
ATOM 778 N N . ALA A 1 100 ? -9.142 -1.021 0.598 1.00 97.50 100 ALA A N 1
ATOM 779 C CA . ALA A 1 100 ? -8.279 -1.856 1.413 1.00 97.50 100 ALA A CA 1
ATOM 780 C C . ALA A 1 100 ? -9.078 -2.930 2.158 1.00 97.50 100 ALA A C 1
ATOM 782 O O . ALA A 1 100 ? -10.200 -2.682 2.603 1.00 97.50 100 ALA A O 1
ATOM 783 N N . TRP A 1 101 ? -8.519 -4.130 2.288 1.00 96.81 101 TRP A N 1
ATOM 784 C CA . TRP A 1 101 ? -9.136 -5.245 3.013 1.00 96.81 101 TRP A CA 1
ATOM 785 C C . TRP A 1 101 ? -8.075 -6.222 3.516 1.00 96.81 101 TRP A C 1
ATOM 787 O O . TRP A 1 101 ? -6.968 -6.270 2.988 1.00 96.81 101 TRP A O 1
ATOM 797 N N . LEU A 1 102 ? -8.407 -7.005 4.539 1.00 96.88 102 LEU A N 1
ATOM 798 C CA . LEU A 1 102 ? -7.513 -8.045 5.044 1.00 96.88 102 LEU A CA 1
ATOM 799 C C . LEU A 1 102 ? -7.705 -9.354 4.270 1.00 96.88 102 LEU A C 1
ATOM 801 O O . LEU A 1 102 ? -8.831 -9.741 3.956 1.00 96.88 102 LEU A O 1
ATOM 805 N N . VAL A 1 103 ? -6.598 -10.036 3.982 1.00 95.56 103 VAL A N 1
ATOM 806 C CA . VAL A 1 103 ? -6.546 -11.411 3.468 1.00 95.56 103 VAL A CA 1
ATOM 807 C C . VAL A 1 103 ? -5.592 -12.189 4.368 1.00 95.56 103 VAL A C 1
ATOM 809 O O . VAL A 1 103 ? -4.374 -12.050 4.255 1.00 95.56 103 VAL A O 1
ATOM 812 N N . GLY A 1 104 ? -6.144 -12.965 5.304 1.00 94.00 104 GLY A N 1
ATOM 813 C CA . GLY A 1 104 ? -5.359 -13.499 6.419 1.00 94.00 104 GLY A CA 1
ATOM 814 C C . GLY A 1 104 ? -4.703 -12.357 7.201 1.00 94.00 104 GLY A C 1
ATOM 815 O O . GLY A 1 104 ? -5.372 -11.385 7.550 1.00 94.00 104 GLY A O 1
ATOM 816 N N . ASP A 1 105 ? -3.387 -12.441 7.395 1.00 93.75 105 ASP A N 1
ATOM 817 C CA . ASP A 1 105 ? -2.595 -11.422 8.100 1.00 93.75 105 ASP A CA 1
ATOM 818 C C . ASP A 1 105 ? -2.076 -10.295 7.196 1.00 93.75 105 ASP A C 1
ATOM 820 O O . ASP A 1 105 ? -1.349 -9.413 7.659 1.00 93.75 105 ASP A O 1
ATOM 824 N N . ALA A 1 106 ? -2.409 -10.319 5.903 1.00 97.62 106 ALA A N 1
ATOM 825 C CA . ALA A 1 106 ? -1.956 -9.327 4.940 1.00 97.62 106 ALA A CA 1
ATOM 826 C C . ALA A 1 106 ? -3.023 -8.259 4.683 1.00 97.62 106 ALA A C 1
ATOM 828 O O . ALA A 1 106 ? -4.211 -8.557 4.546 1.00 97.62 106 ALA A O 1
ATOM 829 N N . LEU A 1 107 ? -2.585 -7.011 4.541 1.00 98.25 107 LEU A N 1
ATOM 830 C CA . LEU A 1 107 ? -3.425 -5.923 4.060 1.00 98.25 107 LEU A CA 1
ATOM 831 C C . LEU A 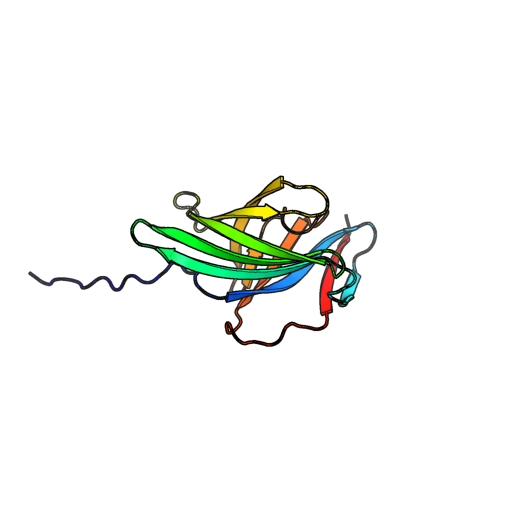1 107 ? -3.314 -5.854 2.539 1.00 98.25 107 LEU A C 1
ATOM 833 O O . LEU A 1 107 ? -2.232 -5.647 1.990 1.00 98.25 107 LEU A O 1
ATOM 837 N N . ARG A 1 108 ? -4.442 -6.009 1.853 1.00 97.94 108 ARG A N 1
ATOM 838 C CA . ARG A 1 108 ? -4.551 -5.818 0.411 1.00 97.94 108 ARG A CA 1
ATOM 839 C C . ARG A 1 108 ? -5.025 -4.421 0.085 1.00 97.94 108 ARG A C 1
ATOM 841 O O . ARG A 1 108 ? -5.982 -3.949 0.691 1.00 97.94 108 ARG A O 1
ATOM 848 N N . LEU A 1 109 ? -4.373 -3.796 -0.893 1.00 98.00 109 LEU A N 1
ATOM 849 C CA . LEU A 1 109 ? -4.825 -2.553 -1.514 1.00 98.00 109 LEU A CA 1
ATOM 850 C C . LEU A 1 109 ? -5.192 -2.830 -2.965 1.00 98.00 109 LEU A C 1
ATOM 852 O O . LEU A 1 109 ? -4.448 -3.503 -3.675 1.00 98.00 109 LEU A O 1
ATOM 856 N N . GLY A 1 110 ? -6.305 -2.275 -3.418 1.00 93.94 110 GLY A N 1
ATOM 857 C CA . GLY A 1 110 ? -6.790 -2.456 -4.782 1.00 93.94 110 GLY A CA 1
ATOM 858 C C . GLY A 1 110 ? -6.135 -1.561 -5.836 1.00 93.94 110 GLY A C 1
ATOM 859 O O . GLY A 1 110 ? -6.681 -1.534 -6.922 1.00 93.94 110 GLY A O 1
ATOM 860 N N . THR A 1 111 ? -5.036 -0.838 -5.530 1.00 79.12 111 THR A N 1
ATOM 861 C CA . THR A 1 111 ? -4.450 0.295 -6.313 1.00 79.12 111 THR A CA 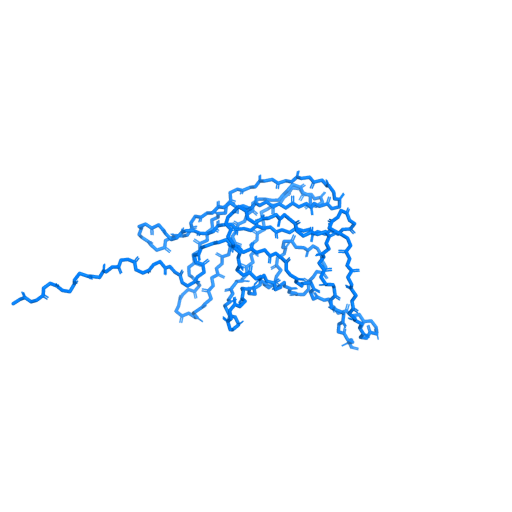1
ATOM 862 C C . THR A 1 111 ? -5.197 1.631 -6.084 1.00 79.12 111 THR A C 1
ATOM 864 O O . THR A 1 111 ? -6.380 1.553 -5.742 1.00 79.12 111 THR A O 1
ATOM 867 N N . PRO A 1 112 ? -4.565 2.841 -6.041 1.00 78.12 112 PRO A N 1
ATOM 868 C CA . PRO A 1 112 ? -3.686 3.460 -7.048 1.00 78.12 112 PRO A CA 1
ATOM 869 C C . PRO A 1 112 ? -2.329 3.987 -6.514 1.00 78.12 112 PRO A C 1
ATOM 871 O O . PRO A 1 112 ? -1.727 4.885 -7.098 1.00 78.12 112 PRO A O 1
ATOM 874 N N . PHE A 1 113 ? -1.819 3.480 -5.385 1.00 93.25 113 PHE A N 1
ATOM 875 C CA . PHE A 1 113 ? -0.541 3.961 -4.818 1.00 93.25 113 PHE A CA 1
ATOM 876 C C . PHE A 1 113 ? 0.706 3.511 -5.596 1.00 93.25 113 PHE A C 1
ATOM 878 O O . PHE A 1 113 ? 1.777 4.106 -5.463 1.00 93.25 113 PHE A O 1
ATOM 885 N N . VAL A 1 114 ? 0.585 2.484 -6.431 1.00 93.62 114 VAL A N 1
ATOM 886 C CA . VAL A 1 114 ? 1.641 2.029 -7.339 1.00 93.62 114 VAL A CA 1
ATOM 887 C C . VAL A 1 114 ? 1.054 2.064 -8.748 1.00 93.62 114 VAL A C 1
ATOM 889 O O . VAL A 1 114 ? 0.078 1.352 -8.988 1.00 93.62 114 VAL A O 1
ATOM 892 N N . PRO A 1 115 ? 1.599 2.880 -9.668 1.00 90.75 115 PRO A N 1
ATOM 893 C CA . PRO A 1 115 ? 1.118 2.912 -11.042 1.00 90.75 115 PRO A CA 1
ATOM 894 C C . PRO A 1 115 ? 1.175 1.528 -11.682 1.00 90.75 115 PRO A C 1
ATOM 896 O O . PRO A 1 115 ? 2.095 0.746 -11.412 1.00 90.75 115 PRO A O 1
ATOM 899 N N . ASP A 1 116 ? 0.167 1.236 -12.500 1.00 89.44 116 ASP A N 1
ATOM 900 C CA . ASP A 1 116 ? 0.028 0.004 -13.285 1.00 89.44 116 ASP A CA 1
ATOM 901 C C . ASP A 1 116 ? -0.047 -1.290 -12.453 1.00 89.44 116 ASP A C 1
ATOM 903 O O . ASP A 1 116 ? 0.128 -2.386 -12.985 1.00 89.44 116 ASP A O 1
ATOM 907 N N . ALA A 1 117 ? -0.216 -1.190 -11.130 1.00 94.94 117 ALA A N 1
ATOM 908 C CA . ALA A 1 117 ? -0.448 -2.348 -10.278 1.00 94.94 117 ALA A CA 1
ATOM 909 C C . ALA A 1 117 ? -1.947 -2.637 -10.206 1.00 94.94 117 ALA A C 1
ATOM 911 O O . ALA A 1 117 ? -2.739 -1.726 -9.958 1.00 94.94 117 ALA A O 1
ATOM 912 N N . ASP A 1 118 ? -2.317 -3.906 -10.341 1.00 95.31 118 ASP A N 1
ATOM 913 C CA . ASP A 1 118 ? -3.694 -4.372 -10.172 1.00 95.31 118 ASP A CA 1
ATOM 914 C C . ASP A 1 118 ? -4.069 -4.437 -8.687 1.00 95.31 118 ASP A C 1
ATOM 916 O O . ASP A 1 118 ? -5.193 -4.144 -8.286 1.00 95.31 118 ASP A O 1
ATOM 920 N N . SER A 1 119 ? -3.116 -4.832 -7.840 1.00 97.12 119 SER A N 1
ATOM 921 C CA . SER A 1 119 ? -3.268 -4.802 -6.386 1.00 97.12 119 SER A CA 1
ATOM 922 C C . SER A 1 119 ? -1.917 -4.874 -5.683 1.00 97.12 119 SER A C 1
ATOM 924 O O . SER A 1 119 ? -0.889 -5.194 -6.281 1.00 97.12 119 SER A O 1
ATOM 926 N N . LEU A 1 120 ? -1.924 -4.597 -4.383 1.00 98.25 120 LEU A N 1
ATOM 927 C CA . LEU A 1 120 ? -0.749 -4.639 -3.520 1.00 98.25 120 LEU A CA 1
ATOM 928 C C . LEU A 1 120 ? -1.020 -5.542 -2.329 1.00 98.25 120 LEU A C 1
ATOM 930 O O . LEU A 1 120 ? -2.133 -5.553 -1.805 1.00 98.25 120 LEU A O 1
ATOM 934 N N . GLU A 1 121 ? 0.005 -6.256 -1.881 1.00 98.50 121 GLU A N 1
ATOM 935 C CA . GLU A 1 121 ? 0.008 -6.972 -0.609 1.00 98.50 121 GLU A CA 1
ATOM 936 C C . GLU A 1 121 ? 1.015 -6.340 0.330 1.00 98.50 121 GLU A C 1
ATOM 938 O O . GLU A 1 121 ? 2.199 -6.210 0.004 1.00 98.50 121 GLU A O 1
ATOM 943 N N . LEU A 1 122 ? 0.528 -5.954 1.502 1.00 98.56 122 LEU A N 1
ATOM 944 C CA . LEU A 1 122 ? 1.338 -5.425 2.572 1.00 98.56 122 LEU A CA 1
ATOM 945 C C . LEU A 1 122 ? 1.342 -6.411 3.734 1.00 98.56 122 LEU A C 1
ATOM 947 O O . LEU A 1 122 ? 0.308 -6.963 4.114 1.00 98.56 122 LEU A O 1
ATOM 951 N N . ARG A 1 123 ? 2.515 -6.579 4.334 1.00 98.19 123 ARG A N 1
ATOM 952 C CA . ARG A 1 123 ? 2.704 -7.348 5.562 1.00 98.19 123 ARG A CA 1
ATOM 953 C C . ARG A 1 123 ? 2.760 -6.413 6.760 1.00 98.19 123 ARG A C 1
ATOM 955 O O . ARG A 1 123 ? 3.236 -5.282 6.658 1.00 98.19 123 ARG A O 1
ATOM 962 N N . ARG A 1 124 ? 2.307 -6.896 7.908 1.00 97.88 124 ARG A N 1
ATOM 963 C CA . ARG A 1 124 ? 2.418 -6.171 9.172 1.00 97.88 124 ARG A CA 1
ATOM 964 C C . ARG A 1 124 ? 3.875 -6.150 9.640 1.00 97.88 124 ARG A C 1
ATOM 966 O O . ARG A 1 124 ? 4.557 -7.172 9.581 1.00 97.88 124 ARG A O 1
ATOM 973 N N . VAL A 1 125 ? 4.351 -4.995 10.097 1.00 98.19 125 VAL A N 1
ATOM 974 C CA . VAL A 1 125 ? 5.717 -4.804 10.617 1.00 98.19 125 VAL A CA 1
ATOM 975 C C . VAL A 1 125 ? 5.703 -3.934 11.871 1.00 98.19 125 VAL A C 1
ATOM 977 O O . VAL A 1 125 ? 4.742 -3.201 12.118 1.00 98.19 125 VAL A O 1
ATOM 980 N N . SER A 1 126 ? 6.771 -3.994 12.668 1.00 96.00 126 SER A N 1
ATOM 981 C CA . SER A 1 126 ? 6.992 -2.998 13.716 1.00 96.00 126 SER A CA 1
ATOM 982 C C . SER A 1 126 ? 7.320 -1.638 13.088 1.00 96.00 126 SER A C 1
ATOM 984 O O . SER A 1 126 ? 7.821 -1.546 11.966 1.00 96.00 126 SER A O 1
ATOM 986 N N . THR A 1 127 ? 7.014 -0.555 13.799 1.00 91.19 127 THR A N 1
ATOM 987 C CA . THR A 1 127 ? 7.224 0.813 13.294 1.00 91.19 127 THR A CA 1
ATOM 988 C C . THR A 1 127 ? 8.702 1.125 13.031 1.00 91.19 127 THR A C 1
ATOM 990 O O . THR A 1 127 ? 9.014 1.901 12.131 1.00 91.19 127 THR A O 1
ATOM 993 N N . ASP A 1 128 ? 9.599 0.503 13.789 1.00 92.56 128 ASP A N 1
ATOM 994 C CA . ASP A 1 128 ? 11.056 0.634 13.732 1.00 92.56 128 ASP A CA 1
ATOM 995 C C . ASP A 1 128 ? 11.740 -0.400 12.819 1.00 92.56 128 ASP A C 1
ATOM 997 O O . ASP A 1 128 ? 12.964 -0.390 12.697 1.00 92.56 128 ASP A O 1
ATOM 1001 N N . ALA A 1 129 ? 10.977 -1.273 12.150 1.00 95.31 129 ALA A N 1
ATOM 1002 C CA . ALA A 1 129 ? 11.546 -2.271 11.254 1.00 95.31 129 ALA A CA 1
ATOM 1003 C C . ALA A 1 129 ? 12.383 -1.603 10.143 1.00 95.31 129 ALA A C 1
ATOM 1005 O O . ALA A 1 129 ? 11.919 -0.625 9.538 1.00 95.31 129 ALA A O 1
ATOM 1006 N N . PRO A 1 130 ? 13.575 -2.130 9.809 1.00 94.94 130 PRO A N 1
ATOM 1007 C CA . PRO A 1 130 ? 14.358 -1.617 8.690 1.00 94.94 130 PRO A CA 1
ATOM 1008 C C . PRO A 1 130 ? 13.574 -1.745 7.378 1.00 94.94 130 PRO A C 1
ATOM 1010 O O . PRO A 1 130 ? 12.734 -2.636 7.230 1.00 94.94 130 PRO A O 1
ATOM 1013 N N . TYR A 1 131 ? 13.825 -0.842 6.429 1.00 93.56 131 TYR A N 1
ATOM 1014 C CA . TYR A 1 131 ? 13.237 -0.948 5.095 1.00 93.56 131 TYR A CA 1
ATOM 1015 C C . TYR A 1 131 ? 13.839 -2.147 4.343 1.00 93.56 131 TYR A C 1
ATOM 1017 O O . TYR A 1 131 ? 15.046 -2.385 4.453 1.00 93.56 131 TYR A O 1
ATOM 1025 N N . PRO A 1 132 ? 13.036 -2.906 3.581 1.00 95.06 132 PRO A N 1
ATOM 1026 C CA . PRO A 1 132 ? 13.535 -4.007 2.777 1.00 95.06 132 PRO A CA 1
ATOM 1027 C C . PRO A 1 132 ? 14.371 -3.462 1.620 1.00 95.06 132 PRO A C 1
ATOM 1029 O O . PRO A 1 132 ? 14.174 -2.340 1.164 1.00 95.06 132 PRO A O 1
ATOM 1032 N N . THR A 1 133 ? 15.285 -4.275 1.100 1.00 95.56 133 THR A N 1
ATOM 1033 C CA . THR A 1 133 ? 16.083 -3.917 -0.084 1.00 95.56 133 THR A CA 1
ATOM 1034 C C . THR A 1 133 ? 15.338 -4.177 -1.395 1.00 95.56 133 THR A C 1
ATOM 1036 O O . THR A 1 133 ? 15.677 -3.605 -2.430 1.00 95.56 133 THR A O 1
ATOM 1039 N N . SER A 1 134 ? 14.307 -5.024 -1.365 1.00 96.56 134 SER A N 1
ATOM 1040 C CA . SER A 1 134 ? 13.491 -5.385 -2.525 1.00 96.56 134 SER A CA 1
ATOM 1041 C C . SER A 1 134 ? 12.048 -5.703 -2.136 1.00 96.56 134 SER A C 1
ATOM 1043 O O . SER A 1 134 ? 11.748 -6.003 -0.980 1.00 96.56 134 SER A O 1
ATOM 1045 N N . VAL A 1 135 ? 11.161 -5.655 -3.126 1.00 97.00 135 VAL A N 1
ATOM 1046 C CA . VAL A 1 135 ? 9.787 -6.172 -3.066 1.00 97.00 135 VAL A CA 1
ATOM 1047 C C . VAL A 1 135 ? 9.619 -7.262 -4.118 1.00 97.00 135 VAL A C 1
ATOM 1049 O O . VAL A 1 135 ? 10.390 -7.323 -5.071 1.00 97.00 135 VAL A O 1
ATOM 1052 N N . THR A 1 136 ? 8.627 -8.138 -3.970 1.00 98.00 136 THR A N 1
ATOM 1053 C CA . THR A 1 136 ? 8.336 -9.134 -5.014 1.00 98.00 136 THR A CA 1
ATOM 1054 C C . THR A 1 136 ? 7.326 -8.568 -6.004 1.00 98.00 136 THR A C 1
ATOM 1056 O O . THR A 1 136 ? 6.220 -8.199 -5.615 1.00 98.00 136 THR A O 1
ATOM 1059 N N . GLU A 1 137 ? 7.665 -8.538 -7.285 1.00 97.25 137 GLU A N 1
ATOM 1060 C CA . GLU A 1 137 ? 6.678 -8.335 -8.338 1.00 97.25 137 GLU A CA 1
ATOM 1061 C C . GLU A 1 137 ? 6.111 -9.688 -8.771 1.00 97.25 137 GLU A C 1
ATOM 1063 O O . GLU A 1 137 ? 6.859 -10.634 -9.022 1.00 97.25 137 GLU A O 1
ATOM 1068 N N . VAL A 1 138 ? 4.785 -9.784 -8.827 1.00 97.44 138 VAL A N 1
ATOM 1069 C CA . VAL A 1 138 ? 4.034 -10.965 -9.253 1.00 97.44 138 VAL A CA 1
ATOM 1070 C C . VAL A 1 138 ? 3.247 -10.592 -10.500 1.00 97.44 138 VAL A C 1
ATOM 1072 O O . VAL A 1 138 ? 2.273 -9.842 -10.431 1.00 97.44 138 VAL A O 1
ATOM 1075 N N . VAL A 1 139 ? 3.668 -11.132 -11.637 1.00 96.00 139 VAL A N 1
ATOM 1076 C CA . VAL A 1 139 ? 2.991 -10.977 -12.921 1.00 96.00 139 VAL A CA 1
ATOM 1077 C C . VAL A 1 139 ? 2.107 -12.194 -13.155 1.00 96.00 139 VAL A C 1
ATOM 1079 O O . VAL A 1 139 ? 2.592 -13.326 -13.187 1.00 96.00 139 VAL A O 1
ATOM 1082 N N . THR A 1 140 ? 0.810 -11.976 -13.324 1.00 92.56 140 THR A N 1
ATOM 1083 C CA . THR A 1 140 ? -0.146 -13.011 -13.730 1.00 92.56 140 THR A CA 1
ATOM 1084 C C . THR A 1 140 ? -0.378 -12.942 -15.235 1.00 92.56 140 THR A C 1
ATOM 1086 O O . THR A 1 140 ? -0.513 -11.845 -15.780 1.00 92.56 140 THR A O 1
ATOM 1089 N N . ALA A 1 141 ? -0.441 -14.099 -15.901 1.00 90.25 141 ALA A N 1
ATOM 1090 C CA . ALA A 1 141 ? -0.792 -14.165 -17.319 1.00 90.25 141 ALA A CA 1
ATOM 1091 C C . ALA A 1 141 ? -2.212 -13.616 -17.546 1.00 90.25 141 ALA A C 1
ATOM 1093 O O . ALA A 1 141 ? -3.117 -13.924 -16.765 1.00 90.25 141 ALA A O 1
ATOM 1094 N N . ARG A 1 142 ? -2.375 -12.795 -18.586 1.00 77.81 142 ARG A N 1
ATOM 1095 C CA . ARG A 1 142 ? -3.666 -12.259 -19.032 1.00 77.81 142 ARG A CA 1
ATOM 1096 C C . ARG A 1 142 ? -4.337 -13.162 -20.060 1.00 77.81 142 ARG A C 1
ATOM 1098 O O . ARG A 1 142 ? -3.612 -13.700 -20.922 1.00 77.81 142 ARG A O 1
#

Sequence (142 aa):
MTFCWGALQGAPIDGTWELARIFRSGPTAASHPVPIDSTVYLRLTLKTMPGEWIAGRLYRRYYGKEERSKIEAGPLGRTGRYIIGADLDYPASQKARTAAWLVGDALRLGTPFVPDADSLELRRVSTDAPYPTSVTEVVTAR

Secondary structure (DSSP, 8-state):
-----------TT-EEEEEEEEEEEESS-EEEEEEGGGSEEEEEEEEE-TTS-EEEEEEEEETTEEEEEEEEEEE-TTSS-EEEEEEE-SSS-EEEEEEEEEETTEEEE-SSSSTT-SEEEEEEE-TTPPPPSEEEEEEEE-

pLDDT: mean 91.09, std 13.42, range [35.31, 98.56]

Radius of gyration: 16.12 Å; chains: 1; bounding box: 42×31×57 Å